Protein AF-A0A7W0TRA8-F1 (afdb_monomer)

Mean predicted aligned error: 7.65 Å

Secondary structure (DSSP, 8-state):
------EEEEE-TTT--EEEEE-B--SSTT--EEE-TTT--EEEGGGSEEEPPP-

Radius of gyration: 10.89 Å; Cα contacts (8 Å, |Δi|>4): 94; chains: 1; bounding box: 25×17×33 Å

Solvent-accessible surface area (backbone atoms only — not comparable to full-atom values): 3547 Å² total; per-residue (Å²): 133,82,81,68,87,50,73,38,45,33,32,38,77,86,80,67,47,74,43,79,26,54,64,45,58,61,98,65,89,83,63,43,22,32,65,40,85,86,78,71,41,80,43,48,49,95,63,39,54,71,58,69,80,89,128

Foldseek 3Di:
DDQPQDWWFKQDPPVRDTDTFGFDDDPPRPATFGQDPVVSD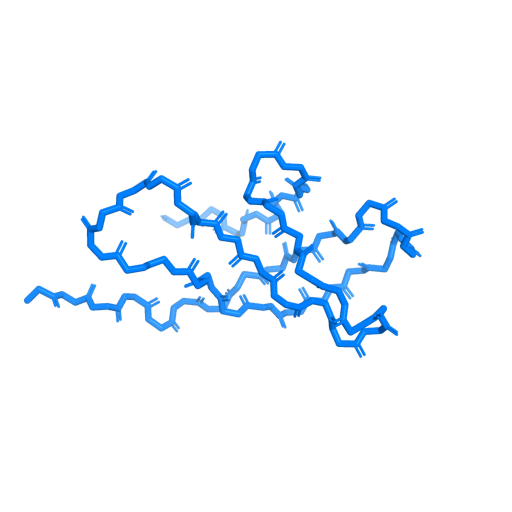TDGPVRIDTPDPDD

pLDDT: mean 75.12, std 15.39, range [38.69, 90.38]

Nearest PDB structures (foldseek):
  3l2z-assembly1_A  TM=4.382E-01  e=1.655E+00  Mycobacterium tuberculosis H37Rv
  4xtw-assembly2_B  TM=4.786E-01  e=2.770E+00  Mycobacterium tuberculosis
  4xu2-assembly2_B  TM=4.388E-01  e=3.361E+00  Mycobacterium tuberculosis
  4xtz-assembly2_B  TM=4.416E-01  e=3.584E+00  Mycobacterium tuberculosis
  4xty-assembly2_B  TM=4.413E-01  e=4.946E+00  Mycobacterium tuberculosis

Structure (mmCIF, N/CA/C/O backbone):
data_AF-A0A7W0TRA8-F1
#
_entry.id   AF-A0A7W0TRA8-F1
#
loop_
_atom_site.group_PDB
_atom_site.id
_atom_site.type_symbol
_atom_site.label_atom_id
_atom_site.label_alt_id
_atom_site.label_comp_id
_atom_site.label_asym_id
_atom_site.label_entity_id
_atom_site.label_seq_id
_atom_site.pdbx_PDB_ins_code
_atom_site.Cartn_x
_atom_site.Cartn_y
_atom_site.Cartn_z
_atom_site.occupancy
_atom_site.B_iso_or_equiv
_atom_site.auth_seq_id
_atom_site.auth_comp_id
_atom_site.auth_asym_id
_atom_site.auth_atom_id
_atom_site.pdbx_PDB_model_num
ATOM 1 N N . MET A 1 1 ? 2.959 1.870 -26.121 1.00 38.69 1 MET A N 1
ATOM 2 C CA . MET A 1 1 ? 2.720 0.885 -25.044 1.00 38.69 1 MET A CA 1
ATOM 3 C C . MET A 1 1 ? 2.252 1.665 -23.828 1.00 38.69 1 MET A C 1
ATOM 5 O O . MET A 1 1 ? 3.042 2.418 -23.276 1.00 38.69 1 MET A O 1
ATOM 9 N N . ALA A 1 2 ? 0.952 1.621 -23.526 1.00 44.69 2 ALA A N 1
ATOM 10 C CA . ALA A 1 2 ? 0.334 2.463 -22.506 1.00 44.69 2 ALA A CA 1
ATOM 11 C C . ALA A 1 2 ? 0.747 1.984 -21.109 1.00 44.69 2 ALA A C 1
ATOM 13 O O . ALA A 1 2 ? 0.328 0.915 -20.672 1.00 44.69 2 ALA A O 1
ATOM 14 N N . ALA A 1 3 ? 1.580 2.766 -20.422 1.00 51.56 3 ALA A N 1
ATOM 15 C CA . ALA A 1 3 ? 1.668 2.688 -18.973 1.00 51.56 3 ALA A CA 1
ATOM 16 C C . ALA A 1 3 ? 0.284 3.081 -18.448 1.00 51.56 3 ALA A C 1
ATOM 18 O O . ALA A 1 3 ? -0.121 4.235 -18.557 1.00 51.56 3 ALA A O 1
ATOM 19 N N . THR A 1 4 ? -0.495 2.097 -18.012 1.00 52.84 4 THR A N 1
ATOM 20 C CA . THR A 1 4 ? -1.853 2.315 -17.527 1.00 52.84 4 THR A CA 1
ATOM 21 C C . THR A 1 4 ? -1.783 3.150 -16.254 1.00 52.84 4 THR A C 1
ATOM 23 O O . THR A 1 4 ? -1.474 2.625 -15.184 1.00 52.84 4 THR A O 1
ATOM 26 N N . ASP A 1 5 ? -2.095 4.441 -16.363 1.00 63.22 5 ASP A N 1
ATOM 27 C CA . ASP A 1 5 ? -2.397 5.353 -15.250 1.00 63.22 5 ASP A CA 1
ATOM 28 C C . ASP A 1 5 ? -3.748 4.991 -14.601 1.00 63.22 5 ASP A C 1
ATOM 30 O O . ASP A 1 5 ? -4.603 5.821 -14.326 1.00 63.22 5 ASP A O 1
ATOM 34 N N . ALA A 1 6 ? -3.997 3.695 -14.426 1.00 72.06 6 ALA A N 1
ATOM 35 C CA . ALA A 1 6 ? -5.191 3.211 -13.772 1.00 72.06 6 ALA A CA 1
ATOM 36 C C . ALA A 1 6 ? -4.981 3.342 -12.261 1.00 72.06 6 ALA A C 1
ATOM 38 O O . ALA A 1 6 ? -4.029 2.793 -11.693 1.00 72.06 6 ALA A O 1
ATOM 39 N N . MET A 1 7 ? -5.864 4.103 -11.620 1.00 79.94 7 MET A N 1
ATOM 40 C CA . MET A 1 7 ? -5.986 4.124 -10.170 1.00 79.94 7 MET A CA 1
ATOM 41 C C . MET A 1 7 ? -6.822 2.928 -9.725 1.00 79.94 7 MET A C 1
ATOM 43 O O . MET A 1 7 ? -7.932 2.727 -10.210 1.00 79.94 7 MET A O 1
ATOM 47 N N . TYR A 1 8 ? -6.291 2.151 -8.787 1.00 82.88 8 TYR A N 1
ATOM 48 C CA . TYR A 1 8 ? -6.952 0.979 -8.224 1.00 82.88 8 TYR A CA 1
ATOM 49 C C . TYR A 1 8 ? -7.321 1.245 -6.770 1.00 82.88 8 TYR A C 1
ATOM 51 O O . TYR A 1 8 ? -6.532 1.854 -6.045 1.00 82.88 8 TYR A O 1
ATOM 59 N N . ASP A 1 9 ? -8.479 0.751 -6.331 1.00 86.81 9 ASP A N 1
ATOM 60 C CA . ASP A 1 9 ? -8.817 0.680 -4.912 1.00 86.81 9 ASP A CA 1
ATOM 61 C C . ASP A 1 9 ? -8.139 -0.534 -4.282 1.00 86.81 9 ASP A C 1
ATOM 63 O O . ASP A 1 9 ? -8.460 -1.694 -4.551 1.00 86.81 9 ASP A O 1
ATOM 67 N N . VAL A 1 10 ? -7.154 -0.243 -3.441 1.00 85.44 10 VAL A N 1
ATOM 68 C CA . VAL A 1 10 ? -6.229 -1.220 -2.884 1.00 85.44 10 VAL A CA 1
ATOM 69 C C . VAL A 1 10 ? -6.408 -1.269 -1.382 1.00 85.44 10 VAL A C 1
ATOM 71 O O . VAL A 1 10 ? -6.301 -0.254 -0.687 1.00 85.44 10 VAL A O 1
ATOM 74 N N . ARG A 1 11 ? -6.618 -2.467 -0.839 1.00 88.00 11 ARG A N 1
ATOM 75 C CA . ARG A 1 11 ? -6.608 -2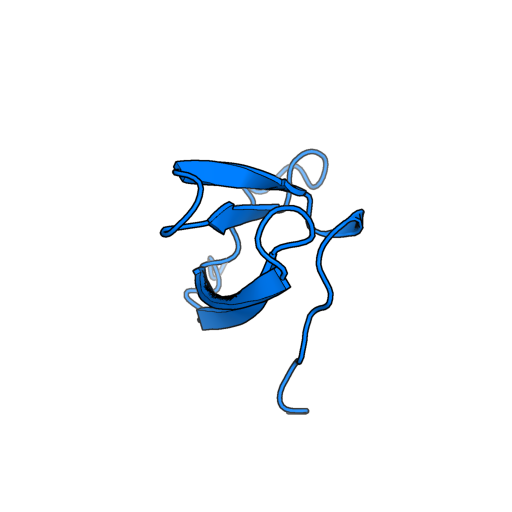.667 0.609 1.00 88.00 11 ARG A CA 1
ATOM 76 C C . ARG A 1 11 ? -5.198 -2.973 1.100 1.00 88.00 11 ARG A C 1
ATOM 78 O O . ARG A 1 11 ? -4.590 -3.970 0.719 1.00 88.00 11 ARG A O 1
ATOM 85 N N . CYS A 1 12 ? -4.668 -2.129 1.986 1.00 88.56 12 CYS A N 1
ATOM 86 C CA . CYS A 1 12 ? -3.354 -2.366 2.584 1.00 88.56 12 CYS A CA 1
ATOM 87 C C . CYS A 1 12 ? -3.422 -3.508 3.620 1.00 88.56 12 CYS A C 1
ATOM 89 O O . CYS A 1 12 ? -4.172 -3.372 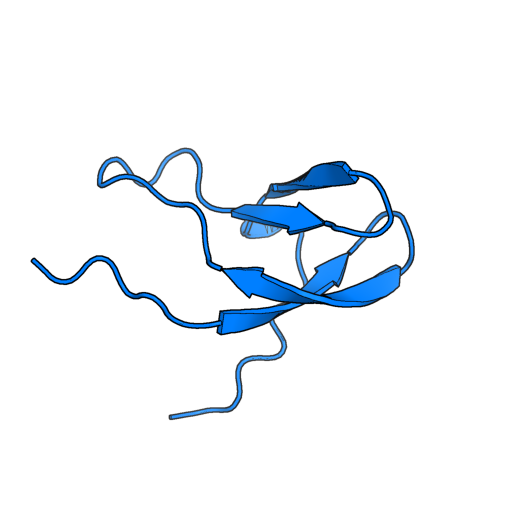4.583 1.00 88.56 12 CYS A O 1
ATOM 91 N N . PRO A 1 13 ? -2.602 -4.571 3.543 1.00 85.94 13 PRO A N 1
ATOM 92 C CA . PRO A 1 13 ? -2.617 -5.653 4.530 1.00 85.94 13 PRO A CA 1
ATOM 93 C C . PRO A 1 13 ? -2.092 -5.220 5.910 1.00 85.94 13 PRO A C 1
ATOM 95 O O . PRO A 1 13 ? -2.407 -5.854 6.912 1.00 85.94 13 PRO A O 1
ATOM 98 N N . HIS A 1 14 ? -1.32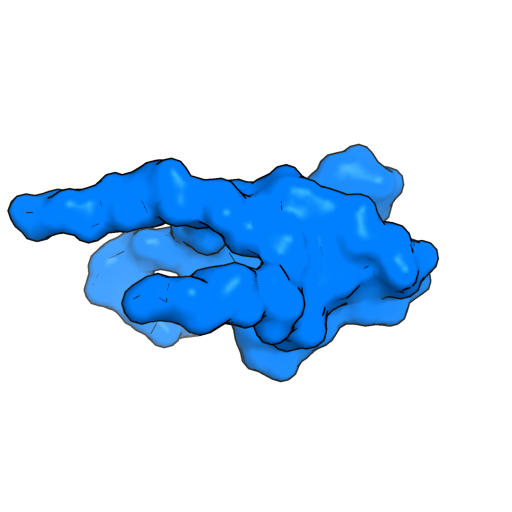6 -4.123 5.990 1.00 87.06 14 HIS A N 1
ATOM 99 C CA . HIS A 1 14 ? -0.754 -3.630 7.248 1.00 87.06 14 HIS A CA 1
ATOM 100 C C . HIS A 1 14 ? -1.753 -2.808 8.070 1.00 87.06 14 HIS A C 1
ATOM 102 O O . HIS A 1 14 ? -1.998 -3.110 9.233 1.00 87.06 14 HIS A O 1
ATOM 108 N N . CYS A 1 15 ? -2.343 -1.764 7.477 1.00 90.38 15 CYS A N 1
ATOM 109 C CA . CYS A 1 15 ? -3.303 -0.900 8.174 1.00 90.38 15 CYS A CA 1
ATOM 110 C C . CYS A 1 15 ? -4.766 -1.254 7.892 1.00 90.38 15 CYS A C 1
ATOM 112 O O . CYS A 1 15 ? -5.654 -0.646 8.486 1.00 90.38 15 CYS A O 1
ATOM 114 N N . LYS A 1 16 ? -5.026 -2.193 6.970 1.00 86.44 16 LYS A N 1
ATOM 115 C CA . LYS A 1 16 ? -6.360 -2.634 6.520 1.00 86.44 16 LYS A CA 1
ATOM 116 C C . LYS A 1 16 ? -7.241 -1.520 5.944 1.00 86.44 16 LYS A C 1
ATOM 118 O O . LYS A 1 16 ? -8.419 -1.757 5.686 1.00 86.44 16 LYS A O 1
ATOM 123 N N . LYS A 1 17 ? -6.674 -0.329 5.709 1.00 86.25 17 LYS A N 1
ATOM 124 C CA . LYS A 1 17 ? -7.344 0.802 5.061 1.00 86.25 17 LYS A CA 1
ATOM 125 C C . LYS A 1 17 ? -7.329 0.624 3.546 1.00 86.25 17 LYS A C 1
ATOM 127 O O . LYS A 1 17 ? -6.331 0.171 2.980 1.00 86.25 17 LYS A O 1
ATOM 132 N N . ILE A 1 18 ? -8.437 1.011 2.927 1.00 87.44 18 ILE A N 1
ATOM 133 C CA . ILE A 1 18 ? -8.582 1.109 1.476 1.00 87.44 18 ILE A CA 1
ATOM 134 C C . ILE A 1 18 ? -7.962 2.437 1.037 1.00 87.44 18 ILE A C 1
ATOM 136 O O . ILE A 1 18 ? -8.130 3.456 1.711 1.00 87.44 18 ILE A O 1
ATOM 140 N N . PHE A 1 19 ? -7.194 2.417 -0.046 1.00 87.12 19 PHE A N 1
ATOM 141 C CA . PHE A 1 19 ? -6.627 3.611 -0.655 1.00 87.12 19 PHE A CA 1
ATOM 142 C C . PHE A 1 19 ? -6.585 3.468 -2.173 1.00 87.12 19 PHE A C 1
ATOM 144 O O . PHE A 1 19 ? -6.318 2.381 -2.679 1.00 87.12 19 PHE A O 1
ATOM 151 N N . GLN A 1 20 ? -6.760 4.584 -2.881 1.00 86.75 20 GLN A N 1
ATOM 152 C CA . GLN A 1 20 ? -6.476 4.624 -4.309 1.00 86.75 20 GLN A CA 1
ATOM 153 C C . GLN A 1 20 ? -4.970 4.708 -4.538 1.00 86.75 20 GLN A C 1
ATOM 155 O O . GLN A 1 20 ? -4.298 5.625 -4.051 1.00 86.75 20 GLN A O 1
ATOM 160 N N . GLY A 1 21 ? -4.437 3.720 -5.248 1.00 83.62 21 GLY A N 1
ATOM 161 C CA . GLY A 1 21 ? -3.035 3.635 -5.620 1.00 83.62 21 GLY A CA 1
ATOM 162 C C . GLY A 1 21 ? -2.890 3.402 -7.115 1.00 83.62 21 GLY A C 1
ATOM 163 O O . GLY A 1 21 ? -3.627 2.619 -7.707 1.00 83.62 21 GLY A O 1
ATOM 164 N N . GLN A 1 22 ? -1.907 4.057 -7.722 1.00 83.44 22 GLN A N 1
ATOM 165 C CA . GLN A 1 22 ? -1.464 3.694 -9.061 1.00 83.44 22 GLN A CA 1
ATOM 166 C C . GLN A 1 22 ? -0.633 2.415 -8.980 1.00 83.44 22 GLN A C 1
ATOM 168 O O . GLN A 1 22 ? 0.243 2.306 -8.114 1.00 83.44 22 GLN A O 1
ATOM 173 N N . LEU A 1 23 ? -0.901 1.463 -9.876 1.00 82.25 23 LEU A N 1
ATOM 174 C CA . LEU A 1 23 ? -0.098 0.251 -9.969 1.00 82.25 23 LEU A CA 1
ATOM 175 C C . LEU A 1 23 ? 1.298 0.624 -10.465 1.00 82.25 23 LEU A C 1
ATOM 177 O O . LEU A 1 23 ? 1.498 0.997 -11.619 1.00 82.25 23 LEU A O 1
ATOM 181 N N . LEU A 1 24 ? 2.274 0.516 -9.574 1.00 81.06 24 LEU A N 1
ATOM 182 C CA . LEU A 1 24 ? 3.673 0.717 -9.893 1.00 81.06 24 LEU A CA 1
ATOM 183 C C . LEU A 1 24 ? 4.192 -0.598 -10.467 1.00 81.06 24 LEU A C 1
ATOM 185 O O . LEU A 1 24 ? 4.331 -1.581 -9.744 1.00 81.06 24 LEU A O 1
ATOM 189 N N . GLY A 1 25 ? 4.434 -0.626 -11.775 1.00 70.81 25 GLY A N 1
ATOM 190 C CA . GLY A 1 25 ? 4.943 -1.794 -12.483 1.00 70.81 25 GLY A CA 1
ATOM 191 C C . GLY A 1 25 ? 5.655 -1.373 -13.759 1.00 70.81 25 GLY A C 1
ATOM 192 O O . GLY A 1 25 ? 5.016 -1.071 -14.761 1.00 70.81 25 GLY A O 1
ATOM 193 N N . GLY A 1 26 ? 6.988 -1.332 -13.719 1.00 58.53 26 GLY A N 1
ATOM 194 C CA . GLY A 1 26 ? 7.797 -1.213 -14.932 1.00 58.53 26 GLY A CA 1
ATOM 195 C C . GLY A 1 26 ? 7.706 -2.496 -15.764 1.00 58.53 26 GLY A C 1
ATOM 196 O O . GLY A 1 26 ? 7.443 -3.562 -15.216 1.00 58.53 26 GLY A O 1
ATOM 197 N N . ALA A 1 27 ? 7.960 -2.400 -17.072 1.00 53.44 27 ALA A N 1
ATOM 198 C CA . ALA A 1 27 ? 7.770 -3.442 -18.097 1.00 53.44 27 ALA A CA 1
ATOM 199 C C . ALA A 1 27 ? 8.377 -4.843 -17.816 1.00 53.44 27 ALA A C 1
ATOM 201 O O . ALA A 1 27 ? 8.105 -5.787 -18.551 1.00 53.44 27 ALA A O 1
ATOM 202 N N . ALA A 1 28 ? 9.168 -5.012 -16.756 1.00 53.44 28 ALA A N 1
ATOM 203 C CA . ALA A 1 28 ? 9.592 -6.305 -16.237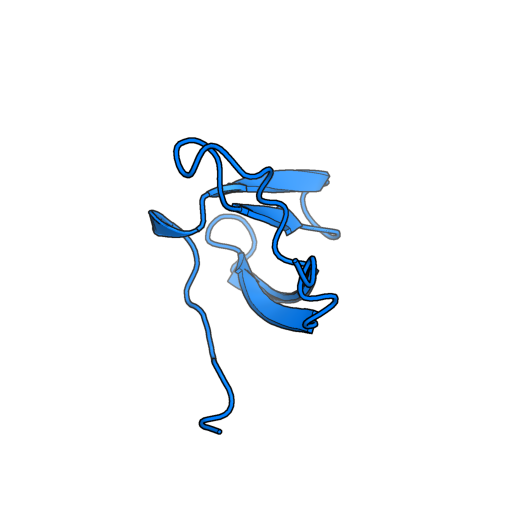 1.00 53.44 28 ALA A CA 1
ATOM 204 C C . ALA A 1 28 ? 8.707 -6.679 -15.033 1.00 53.44 28 ALA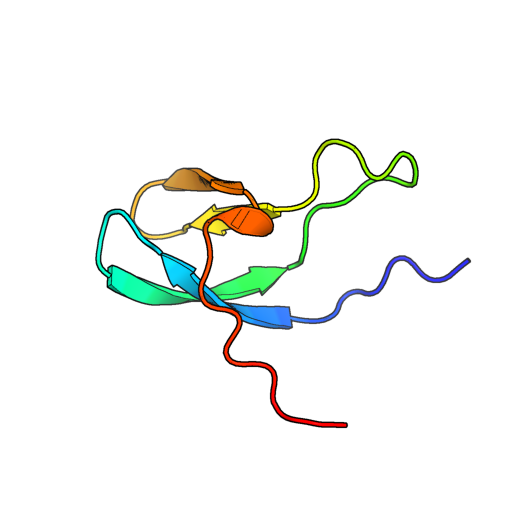 A C 1
ATOM 206 O O . ALA A 1 28 ? 8.924 -6.183 -13.928 1.00 53.44 28 ALA A O 1
ATOM 207 N N . GLY A 1 29 ? 7.716 -7.553 -15.249 1.00 55.44 29 GLY A N 1
ATOM 208 C CA . GLY A 1 29 ? 6.635 -7.931 -14.316 1.00 55.44 29 GLY A CA 1
ATOM 209 C C . GLY A 1 29 ? 7.030 -8.628 -13.003 1.00 55.44 29 GLY A C 1
ATOM 210 O O . GLY A 1 29 ? 6.284 -9.456 -12.506 1.00 55.44 29 GLY A O 1
ATOM 211 N N . ARG A 1 30 ? 8.202 -8.327 -12.436 1.00 62.53 30 ARG A N 1
ATOM 212 C CA . ARG A 1 30 ? 8.729 -8.936 -11.205 1.00 62.53 30 ARG A CA 1
ATOM 213 C C . ARG A 1 30 ? 8.452 -8.106 -9.947 1.00 62.53 30 ARG A C 1
ATOM 215 O O . ARG A 1 30 ? 8.539 -8.637 -8.849 1.00 62.53 30 ARG A O 1
ATOM 222 N N . HIS A 1 31 ? 8.104 -6.824 -10.090 1.00 67.31 31 HIS A N 1
ATOM 223 C CA . HIS A 1 31 ? 7.845 -5.922 -8.960 1.00 67.31 31 HIS A CA 1
ATOM 224 C C . HIS A 1 31 ? 6.628 -5.025 -9.225 1.00 67.31 31 HIS A C 1
ATOM 226 O O . HIS A 1 31 ? 6.756 -3.806 -9.322 1.00 67.31 31 HIS A O 1
ATOM 232 N N . GLN A 1 32 ? 5.450 -5.632 -9.381 1.00 81.94 32 GLN A N 1
ATOM 233 C CA . GLN A 1 32 ? 4.189 -4.891 -9.427 1.00 81.94 32 GLN A CA 1
ATOM 234 C C . GLN A 1 32 ? 3.668 -4.658 -8.005 1.00 81.94 32 GLN A C 1
ATOM 236 O O . GLN A 1 32 ? 3.656 -5.574 -7.181 1.00 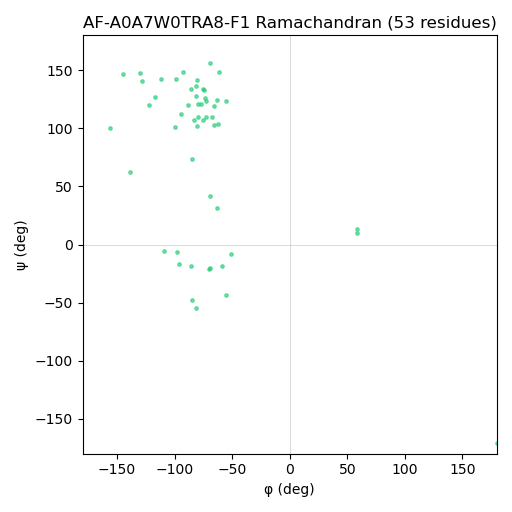81.94 32 GLN A O 1
ATOM 241 N N . GLY A 1 33 ? 3.235 -3.439 -7.693 1.00 86.31 33 GLY A N 1
ATOM 242 C CA . GLY A 1 33 ? 2.655 -3.142 -6.387 1.00 86.31 33 GLY A CA 1
ATOM 243 C C . GLY A 1 33 ? 2.224 -1.696 -6.214 1.00 86.31 33 GLY A C 1
ATOM 244 O O . GLY A 1 33 ? 2.210 -0.909 -7.156 1.00 86.31 33 GLY A O 1
ATOM 245 N N . PHE A 1 34 ? 1.873 -1.341 -4.984 1.00 87.44 34 PHE A N 1
ATOM 246 C CA . PHE A 1 34 ? 1.312 -0.042 -4.637 1.00 87.44 34 PHE A CA 1
ATOM 247 C C . PHE A 1 34 ? 2.039 0.576 -3.457 1.00 87.44 34 PHE A C 1
ATOM 249 O O . PHE A 1 34 ? 2.465 -0.106 -2.524 1.00 87.44 34 PHE A O 1
ATOM 256 N N . LYS A 1 35 ? 2.124 1.905 -3.448 1.00 87.00 35 LYS A N 1
ATOM 257 C CA . LYS A 1 35 ? 2.622 2.647 -2.292 1.00 87.00 35 LYS A CA 1
ATOM 258 C C . LYS A 1 35 ? 1.447 3.074 -1.418 1.00 87.00 35 LYS A C 1
ATOM 260 O O . LYS A 1 35 ? 0.658 3.931 -1.804 1.00 87.00 35 LYS A O 1
A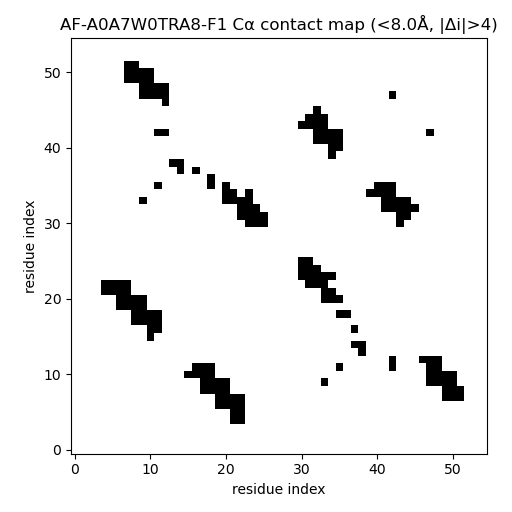TOM 265 N N . CYS A 1 36 ? 1.343 2.502 -0.222 1.00 88.88 36 CYS A N 1
ATOM 266 C CA . CYS A 1 36 ? 0.294 2.881 0.719 1.00 88.88 36 CYS A CA 1
ATOM 267 C C . CYS A 1 36 ? 0.585 4.266 1.308 1.00 88.88 36 CYS A C 1
ATOM 269 O O . CYS A 1 36 ? 1.620 4.468 1.943 1.00 88.88 36 CYS A O 1
ATOM 271 N N . ARG A 1 37 ? -0.349 5.215 1.176 1.00 87.25 37 ARG A N 1
ATOM 272 C CA . ARG A 1 37 ? -0.200 6.570 1.743 1.00 87.25 37 ARG A CA 1
ATOM 273 C C . ARG A 1 37 ? -0.276 6.629 3.272 1.00 87.25 37 ARG A C 1
ATOM 275 O O . ARG A 1 37 ? 0.211 7.585 3.864 1.00 87.25 37 ARG A O 1
ATOM 282 N N . TYR A 1 38 ? -0.878 5.622 3.907 1.00 88.88 38 TYR A N 1
ATOM 283 C CA . TYR A 1 38 ? -1.044 5.568 5.364 1.00 88.88 38 TYR A CA 1
ATOM 284 C C . TYR A 1 38 ? 0.185 4.983 6.057 1.00 88.88 38 TYR A C 1
ATOM 286 O O . TYR A 1 38 ? 0.690 5.558 7.013 1.00 88.88 38 TYR A O 1
ATOM 294 N N . CYS A 1 39 ? 0.688 3.855 5.554 1.00 88.81 39 CYS A N 1
ATOM 295 C CA . CYS A 1 39 ? 1.877 3.206 6.107 1.00 88.81 39 CYS A CA 1
ATOM 296 C C . CYS A 1 39 ? 3.175 3.771 5.527 1.00 88.81 39 CYS A C 1
ATOM 298 O O . CYS A 1 39 ? 4.237 3.534 6.085 1.00 88.81 39 CYS A O 1
ATOM 300 N N . LYS A 1 40 ? 3.102 4.461 4.380 1.00 85.19 40 LYS A N 1
ATOM 301 C CA . LYS A 1 40 ? 4.255 4.857 3.552 1.00 85.19 40 LYS A CA 1
ATOM 302 C C . LYS A 1 40 ? 5.105 3.668 3.074 1.00 85.19 40 LYS A C 1
ATOM 304 O O . LYS A 1 40 ? 6.201 3.867 2.559 1.00 85.19 40 LYS A O 1
ATOM 309 N N . LEU A 1 41 ? 4.575 2.449 3.203 1.00 86.38 41 LEU A N 1
ATOM 310 C CA . LEU A 1 41 ? 5.211 1.199 2.800 1.00 86.38 41 LEU A CA 1
ATOM 311 C C . LEU A 1 41 ? 4.801 0.806 1.380 1.00 86.38 41 LEU A C 1
ATOM 313 O O . LEU A 1 41 ? 3.674 1.071 0.945 1.00 86.38 41 LEU A O 1
ATOM 317 N N . PHE A 1 42 ? 5.723 0.140 0.689 1.00 86.69 42 PHE A N 1
ATOM 318 C CA . PHE A 1 42 ? 5.429 -0.573 -0.545 1.00 86.69 42 PHE A CA 1
ATOM 319 C C . PHE A 1 42 ? 4.679 -1.865 -0.220 1.00 86.69 42 PHE A C 1
ATOM 321 O O . PHE A 1 42 ? 5.062 -2.604 0.689 1.00 86.69 42 PHE A O 1
ATOM 328 N N . VAL A 1 43 ? 3.603 -2.121 -0.953 1.00 85.88 43 VAL A N 1
ATOM 329 C CA . VAL A 1 43 ? 2.790 -3.322 -0.819 1.00 85.88 43 VAL A CA 1
ATOM 330 C C . VAL A 1 43 ? 2.762 -4.040 -2.172 1.00 85.88 43 VAL A C 1
ATOM 332 O O . VAL A 1 43 ? 2.310 -3.441 -3.148 1.00 85.88 43 VAL A O 1
ATOM 335 N N . PRO A 1 44 ? 3.237 -5.295 -2.254 1.00 85.81 44 PRO A N 1
ATOM 336 C CA . PRO A 1 44 ? 3.212 -6.077 -3.490 1.00 85.81 44 PRO A CA 1
ATOM 337 C C . PRO A 1 44 ? 1.789 -6.320 -3.993 1.00 85.81 44 PRO A C 1
ATOM 339 O O . PRO A 1 44 ? 0.884 -6.495 -3.176 1.00 85.81 44 PRO A O 1
ATOM 342 N N . LEU A 1 45 ? 1.616 -6.412 -5.315 1.00 81.69 45 LEU A N 1
ATOM 343 C CA . LEU A 1 45 ? 0.338 -6.748 -5.951 1.00 81.69 45 LEU A CA 1
ATOM 344 C C . LEU A 1 45 ? -0.238 -8.075 -5.418 1.00 81.69 45 LEU A C 1
ATOM 346 O O . LEU A 1 45 ? -1.402 -8.128 -5.046 1.00 81.69 45 LEU A O 1
ATOM 350 N N . ASP A 1 46 ? 0.600 -9.104 -5.262 1.00 80.75 46 ASP A N 1
ATOM 351 C CA . ASP A 1 46 ? 0.229 -10.414 -4.690 1.00 80.75 46 ASP A CA 1
ATOM 352 C C . ASP A 1 46 ? -0.321 -10.365 -3.257 1.00 80.75 46 ASP A C 1
ATOM 354 O O . ASP A 1 46 ? -0.911 -11.324 -2.767 1.00 80.75 46 ASP A O 1
ATOM 358 N N . ARG A 1 47 ? -0.065 -9.273 -2.533 1.00 81.44 47 ARG A N 1
ATOM 359 C CA . ARG A 1 47 ? -0.407 -9.126 -1.111 1.00 81.44 47 ARG A CA 1
ATOM 360 C C . ARG A 1 47 ? -1.550 -8.148 -0.883 1.00 81.44 47 ARG A C 1
ATOM 362 O O . ARG A 1 47 ? -1.950 -7.961 0.267 1.00 81.44 47 ARG A O 1
ATOM 369 N N . VAL A 1 48 ? -2.021 -7.481 -1.932 1.00 79.12 48 VAL A N 1
ATOM 370 C CA . VAL A 1 48 ? -3.139 -6.550 -1.832 1.00 79.12 48 VAL A CA 1
ATOM 371 C C . VAL A 1 48 ? -4.429 -7.205 -2.279 1.00 79.12 48 VAL A C 1
ATOM 373 O O . VAL A 1 48 ? -4.479 -7.948 -3.252 1.00 79.12 48 VAL A O 1
ATOM 376 N N . GLU A 1 49 ? -5.500 -6.859 -1.579 1.00 78.56 49 GLU A N 1
ATOM 377 C CA . GLU A 1 49 ? -6.852 -7.120 -2.049 1.00 78.56 49 GLU A CA 1
ATOM 378 C C . GLU A 1 49 ? -7.187 -6.004 -3.046 1.00 78.56 49 GLU A C 1
ATOM 380 O O . GLU A 1 49 ? -7.413 -4.852 -2.653 1.00 78.56 49 GLU A O 1
ATOM 385 N N . LEU A 1 50 ? -7.107 -6.323 -4.340 1.00 70.50 50 LEU A N 1
ATOM 386 C CA . LEU A 1 50 ? -7.572 -5.451 -5.411 1.00 70.50 50 LEU A CA 1
ATOM 387 C C . LEU A 1 50 ? -9.093 -5.518 -5.444 1.00 70.50 50 LEU A C 1
ATOM 389 O O . LEU A 1 50 ? -9.666 -6.506 -5.898 1.00 70.50 50 LEU A O 1
ATOM 393 N N . ASN A 1 51 ? -9.751 -4.454 -5.002 1.00 66.62 51 ASN A N 1
ATOM 394 C CA . ASN A 1 51 ? -11.166 -4.294 -5.285 1.00 66.62 51 ASN A CA 1
ATOM 395 C C . ASN A 1 51 ? -11.284 -3.638 -6.666 1.00 66.62 51 ASN A C 1
ATOM 397 O O . ASN A 1 51 ? -11.513 -2.436 -6.770 1.00 66.62 51 ASN A O 1
ATOM 401 N N . GLN A 1 52 ? -11.010 -4.397 -7.733 1.00 56.44 52 GLN A N 1
ATOM 402 C CA . GLN A 1 52 ? -11.194 -3.891 -9.094 1.00 56.44 52 GLN A CA 1
ATOM 403 C C . GLN A 1 52 ? -12.684 -3.596 -9.318 1.00 56.44 52 GLN A C 1
ATOM 405 O O . GLN A 1 52 ? -13.495 -4.514 -9.177 1.00 56.44 52 GLN A O 1
ATOM 410 N N . PRO A 1 53 ? -13.081 -2.375 -9.720 1.00 45.81 53 PRO A N 1
ATOM 411 C CA . PRO A 1 53 ? -14.338 -2.233 -10.430 1.00 45.81 53 PRO A CA 1
ATOM 412 C C . PRO A 1 53 ? -14.172 -2.962 -11.768 1.00 45.81 53 PRO A C 1
ATOM 414 O O . PRO A 1 53 ? -13.261 -2.662 -12.539 1.00 45.81 53 PRO A O 1
ATOM 417 N N . ALA A 1 54 ? -14.998 -3.981 -11.991 1.00 41.19 54 ALA A N 1
ATOM 418 C CA . ALA A 1 54 ? -15.040 -4.728 -13.238 1.00 41.19 54 ALA A CA 1
ATOM 419 C C . ALA A 1 54 ? -15.268 -3.769 -14.420 1.00 41.19 54 ALA A C 1
ATOM 421 O O . ALA A 1 54 ? -16.254 -3.029 -14.423 1.00 41.19 54 ALA A O 1
ATOM 422 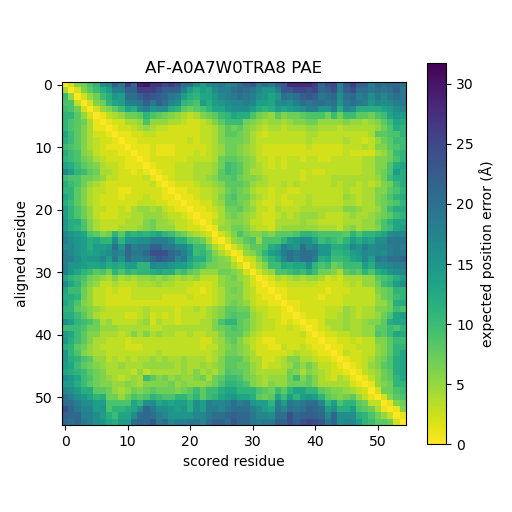N N . ALA A 1 55 ? -14.368 -3.795 -15.401 1.00 39.31 55 ALA A N 1
ATOM 423 C CA . ALA A 1 55 ? -14.572 -3.237 -16.734 1.00 39.31 55 ALA A CA 1
ATOM 424 C C . ALA A 1 55 ? -13.792 -4.076 -17.748 1.00 39.31 55 ALA A C 1
ATOM 426 O O . ALA A 1 55 ? -12.561 -4.216 -17.562 1.00 39.31 55 ALA A O 1
#

Sequence (55 aa):
MAATDAMYDVRCPHCKKIFQGQLLGGAAGRHQGFKCRYCKLFVPLDRVELNQPAA